Protein AF-A0A176ZB37-F1 (afdb_monomer_lite)

Secondary structure (DSSP, 8-state):
-------SHHHHHHHHHHHHHHTT--HHHHHHHHT--TTHHHHHHSSS--SPPPHHHHHHHHHHTT-----------HHHHHHHGGG-PPP-----------------------------------------------HHHHHHHHHHHHHH---HHHHHHHHHHHHHHHHS--TT---

Structure (mmCIF, N/CA/C/O backbone):
data_AF-A0A176ZB37-F1
#
_entry.id   AF-A0A176ZB37-F1
#
loop_
_atom_site.group_PDB
_atom_site.id
_atom_site.type_symbol
_atom_site.label_atom_id
_atom_site.label_alt_id
_atom_site.label_comp_id
_atom_site.label_asym_id
_atom_site.label_entity_id
_atom_site.label_seq_id
_atom_site.pdbx_PDB_ins_code
_atom_site.Cartn_x
_atom_site.Cartn_y
_atom_site.Cartn_z
_atom_site.occupancy
_atom_site.B_iso_or_equiv
_atom_site.auth_seq_id
_atom_site.auth_comp_id
_atom_site.auth_asym_id
_atom_site.auth_atom_id
_atom_site.pdbx_PDB_model_num
ATOM 1 N N . MET A 1 1 ? -15.238 11.144 0.185 1.00 83.56 1 MET A N 1
ATOM 2 C CA . MET A 1 1 ? -14.107 11.267 -0.757 1.00 83.56 1 MET A CA 1
ATOM 3 C C . MET A 1 1 ? -14.514 11.313 -2.241 1.00 83.56 1 MET A C 1
ATOM 5 O O . MET A 1 1 ? -15.412 10.581 -2.644 1.00 83.56 1 MET A O 1
ATOM 9 N N . LYS A 1 2 ? -13.861 12.160 -3.058 1.00 87.12 2 LYS A N 1
ATOM 10 C CA . LYS A 1 2 ? -14.002 12.221 -4.537 1.00 87.12 2 LYS A CA 1
ATOM 11 C C . LYS A 1 2 ? -12.917 11.362 -5.215 1.00 87.12 2 LYS A C 1
ATOM 13 O O . LYS A 1 2 ? -11.822 11.282 -4.660 1.00 87.12 2 LYS A O 1
ATOM 18 N N . PRO A 1 3 ? -13.158 10.771 -6.402 1.00 88.31 3 PRO A N 1
ATOM 19 C CA . PRO A 1 3 ? -12.123 10.029 -7.122 1.00 88.31 3 PRO A CA 1
ATOM 20 C C . PRO A 1 3 ? -10.966 10.957 -7.528 1.00 88.31 3 PRO A C 1
ATOM 22 O O . PRO A 1 3 ? -11.196 12.067 -8.013 1.00 88.31 3 PRO A O 1
ATOM 25 N N . ARG A 1 4 ? -9.723 10.505 -7.326 1.00 89.31 4 ARG A N 1
ATOM 26 C CA . ARG A 1 4 ? -8.490 11.234 -7.666 1.00 89.31 4 ARG A CA 1
ATOM 27 C C . ARG A 1 4 ? -7.520 10.325 -8.418 1.00 89.31 4 ARG A C 1
ATOM 29 O O . ARG A 1 4 ? -7.488 9.119 -8.188 1.00 89.31 4 ARG A O 1
ATOM 36 N N . ILE A 1 5 ? -6.734 10.918 -9.314 1.00 92.38 5 ILE A N 1
ATOM 37 C CA . ILE A 1 5 ? -5.667 10.225 -10.043 1.00 92.38 5 ILE A CA 1
ATOM 38 C C . ILE A 1 5 ? -4.409 10.280 -9.186 1.00 92.38 5 ILE A C 1
ATOM 40 O O . ILE A 1 5 ? -3.979 11.368 -8.814 1.00 92.38 5 ILE A O 1
ATOM 44 N N . ILE A 1 6 ? -3.834 9.113 -8.909 1.00 92.69 6 ILE A N 1
ATOM 45 C CA . ILE A 1 6 ? -2.652 8.960 -8.065 1.00 92.69 6 ILE A CA 1
ATOM 46 C C . ILE A 1 6 ? -1.479 8.500 -8.932 1.00 92.69 6 ILE A C 1
ATOM 48 O O . ILE A 1 6 ? -1.616 7.551 -9.706 1.00 92.69 6 ILE A O 1
ATOM 52 N N . ARG A 1 7 ? -0.338 9.184 -8.825 1.00 90.56 7 ARG A N 1
ATOM 53 C CA . ARG A 1 7 ? 0.875 8.922 -9.620 1.00 90.56 7 ARG A CA 1
ATOM 54 C C . ARG A 1 7 ? 2.036 8.403 -8.789 1.00 90.56 7 ARG A C 1
ATOM 56 O O . ARG A 1 7 ? 2.919 7.741 -9.327 1.00 90.56 7 ARG A O 1
ATOM 63 N N . SER A 1 8 ? 2.041 8.702 -7.496 1.00 90.69 8 SER A N 1
ATOM 64 C CA . SER A 1 8 ? 3.106 8.313 -6.581 1.00 90.69 8 SER A CA 1
ATOM 65 C C . SER A 1 8 ? 2.569 7.509 -5.403 1.00 90.69 8 SER A C 1
ATOM 67 O O . SER A 1 8 ? 1.386 7.532 -5.070 1.00 90.69 8 SER A O 1
ATOM 69 N N . LYS A 1 9 ? 3.465 6.773 -4.749 1.00 89.50 9 LYS A N 1
ATOM 70 C CA . LYS A 1 9 ? 3.117 6.011 -3.549 1.00 89.50 9 LYS A CA 1
ATOM 71 C C . LYS A 1 9 ? 2.733 6.924 -2.380 1.00 89.50 9 LYS A C 1
ATOM 73 O O . LYS A 1 9 ? 1.852 6.571 -1.603 1.00 89.50 9 LYS A O 1
ATOM 78 N N . ASP A 1 10 ? 3.378 8.076 -2.260 1.00 91.25 10 ASP A N 1
ATOM 79 C CA . ASP A 1 10 ? 3.135 9.005 -1.155 1.00 91.25 10 ASP A CA 1
ATOM 80 C C . ASP A 1 10 ? 1.754 9.657 -1.281 1.00 91.25 10 ASP A C 1
ATOM 82 O O . ASP A 1 10 ? 1.051 9.815 -0.286 1.00 91.25 10 ASP A O 1
ATOM 86 N N . GLU A 1 11 ? 1.298 9.904 -2.513 1.00 93.31 11 GLU A N 1
ATOM 87 C CA . GLU A 1 11 ? -0.087 10.294 -2.793 1.00 93.31 11 GLU A CA 1
ATOM 88 C C . GLU A 1 11 ? -1.099 9.218 -2.365 1.00 93.31 11 GLU A C 1
ATOM 90 O O . GLU A 1 11 ? -2.165 9.566 -1.863 1.00 93.31 11 GLU A O 1
ATOM 95 N N . ILE A 1 12 ? -0.778 7.920 -2.506 1.00 93.44 12 ILE A N 1
ATOM 96 C CA . ILE A 1 12 ? -1.647 6.847 -1.986 1.00 93.44 12 ILE A CA 1
ATOM 97 C C . ILE A 1 12 ? -1.775 6.986 -0.468 1.00 93.44 12 ILE A C 1
ATOM 99 O O . ILE A 1 12 ? -2.885 6.972 0.054 1.00 93.44 12 ILE A O 1
ATOM 103 N N . LEU A 1 13 ? -0.655 7.145 0.241 1.00 94.06 13 LEU A N 1
ATOM 104 C CA . LEU A 1 13 ? -0.662 7.279 1.700 1.00 94.06 13 LEU A CA 1
ATOM 105 C C . LEU A 1 13 ? -1.420 8.531 2.159 1.00 94.06 13 LEU A C 1
ATOM 107 O O . LEU A 1 13 ? -2.190 8.452 3.113 1.00 94.06 13 LEU A O 1
ATOM 111 N N . ALA A 1 14 ? -1.260 9.653 1.455 1.00 93.81 14 ALA A N 1
ATOM 112 C CA . ALA A 1 14 ? -1.993 10.884 1.738 1.00 93.81 14 ALA A CA 1
ATOM 113 C C . ALA A 1 14 ? -3.512 10.695 1.601 1.00 93.81 14 ALA A C 1
ATOM 115 O O . ALA A 1 14 ? -4.265 11.144 2.457 1.00 93.81 14 ALA A O 1
ATOM 116 N N . VAL A 1 15 ? -3.963 9.973 0.570 1.00 95.25 15 VAL A N 1
ATOM 117 C CA . VAL A 1 15 ? -5.384 9.638 0.369 1.00 95.25 15 VAL A CA 1
ATOM 118 C C . VAL A 1 15 ? -5.912 8.744 1.496 1.00 95.25 15 VAL A C 1
ATOM 120 O O . VAL A 1 15 ? -7.024 8.958 1.976 1.00 95.25 15 VAL A O 1
ATOM 123 N N . LEU A 1 16 ? -5.130 7.762 1.955 1.00 95.69 16 LEU A N 1
ATOM 124 C CA . LEU A 1 16 ? -5.529 6.916 3.088 1.00 95.69 16 LEU A CA 1
ATOM 125 C C . LEU A 1 16 ? -5.650 7.729 4.385 1.00 95.69 16 LEU A C 1
ATOM 127 O O . LEU A 1 16 ? -6.608 7.538 5.132 1.00 95.69 16 LEU A O 1
ATOM 131 N N . LEU A 1 17 ? -4.713 8.650 4.631 1.00 95.50 17 LEU A N 1
ATOM 132 C CA . LEU A 1 17 ? -4.739 9.550 5.786 1.00 95.50 17 LEU A CA 1
ATOM 133 C C . LEU A 1 17 ? -5.930 10.506 5.748 1.00 95.50 17 LEU A C 1
ATOM 135 O O . LEU A 1 17 ? -6.679 10.553 6.718 1.00 95.50 17 LEU A O 1
ATOM 139 N N . GLU A 1 18 ? -6.154 11.186 4.621 1.00 95.94 18 GLU A N 1
ATOM 140 C CA . GLU A 1 18 ? -7.316 12.063 4.414 1.00 95.94 18 GLU A CA 1
ATOM 141 C C . GLU A 1 18 ? -8.612 11.286 4.664 1.00 95.94 18 GLU A C 1
ATOM 143 O O . GLU A 1 18 ? -9.500 11.766 5.358 1.00 95.94 18 GLU A O 1
ATOM 148 N N . ARG A 1 19 ? -8.709 10.040 4.180 1.00 96.81 19 ARG A N 1
ATOM 149 C CA . ARG A 1 19 ? -9.891 9.206 4.419 1.00 96.81 19 ARG A CA 1
ATOM 150 C C . ARG A 1 19 ? -10.058 8.806 5.884 1.00 96.81 19 ARG A C 1
ATOM 152 O O . ARG A 1 19 ? -11.181 8.782 6.381 1.00 96.81 19 ARG A O 1
ATOM 159 N N . LYS A 1 20 ? -8.966 8.465 6.565 1.00 96.81 20 LYS A N 1
ATOM 160 C CA . LYS A 1 20 ? -8.967 8.148 7.997 1.00 96.81 20 LYS A CA 1
ATOM 161 C C . LYS A 1 20 ? -9.397 9.364 8.828 1.00 96.81 20 LYS A C 1
ATOM 163 O O . LYS A 1 20 ? -10.164 9.201 9.770 1.00 96.81 20 LYS A O 1
ATOM 168 N N . GLU A 1 21 ? -8.951 10.562 8.458 1.00 96.69 21 GLU A N 1
ATOM 169 C CA . GLU A 1 21 ? -9.370 11.829 9.071 1.00 96.69 21 GLU A CA 1
ATOM 170 C C . GLU A 1 21 ? -10.838 12.163 8.763 1.00 96.69 21 GLU A C 1
ATOM 172 O O . GLU A 1 21 ? -11.570 12.531 9.673 1.00 96.69 21 GLU A O 1
ATOM 177 N N . GLU A 1 22 ? -11.309 11.952 7.526 1.00 97.25 22 GLU A N 1
ATOM 178 C CA . GLU A 1 22 ? -12.730 12.100 7.156 1.00 97.25 22 GLU A CA 1
ATOM 179 C C . GLU A 1 22 ? -13.655 11.205 8.004 1.00 97.25 22 GLU A C 1
ATOM 181 O O . GLU A 1 22 ? -14.809 11.560 8.238 1.00 97.25 22 GLU A O 1
ATOM 186 N N . LEU A 1 23 ? -13.178 10.020 8.397 1.00 97.12 23 LEU A N 1
ATOM 187 C CA . LEU A 1 23 ? -13.927 9.044 9.191 1.00 97.12 23 LEU A CA 1
ATOM 188 C C . LEU A 1 23 ? -13.752 9.219 10.707 1.00 97.12 23 LEU A C 1
ATOM 190 O O . LEU A 1 23 ? -14.451 8.544 11.456 1.00 97.12 23 LEU A O 1
ATOM 194 N N . ASP A 1 24 ? -12.833 10.087 11.138 1.00 97.44 24 ASP A N 1
ATOM 195 C CA . ASP A 1 24 ? -12.476 10.329 12.543 1.00 97.44 24 ASP A CA 1
ATOM 196 C C . ASP A 1 24 ? -12.174 9.045 13.348 1.00 97.44 24 ASP A C 1
ATOM 198 O O . ASP A 1 24 ? -12.593 8.869 14.490 1.00 97.44 24 ASP A O 1
ATOM 202 N N . ILE A 1 25 ? -11.451 8.103 12.732 1.00 97.75 25 ILE A N 1
ATOM 203 C CA . ILE A 1 25 ? -11.064 6.830 13.369 1.00 97.75 25 ILE A CA 1
ATOM 204 C C . ILE A 1 25 ? -9.630 6.880 13.895 1.00 97.75 25 ILE A C 1
ATOM 206 O O . ILE A 1 25 ? -8.751 7.501 13.295 1.00 97.75 25 ILE A O 1
ATOM 210 N N . SER A 1 26 ? -9.339 6.190 14.997 1.00 97.69 26 SER A N 1
ATOM 211 C CA . SER A 1 26 ? -7.960 6.080 15.495 1.00 97.69 26 SER A CA 1
ATOM 212 C C . SER A 1 26 ? -7.131 5.079 14.672 1.00 97.69 26 SER A C 1
ATOM 214 O O . SER A 1 26 ? -7.668 4.246 13.942 1.00 97.69 26 SER A O 1
ATOM 216 N N . PHE A 1 27 ? -5.796 5.132 14.783 1.00 97.44 27 PHE A N 1
ATOM 217 C CA . PHE A 1 27 ? -4.936 4.120 14.148 1.00 97.44 27 PHE A CA 1
ATOM 218 C C . PHE A 1 27 ? -5.128 2.726 14.754 1.00 97.44 27 PHE A C 1
ATOM 220 O O . PHE A 1 27 ? -5.021 1.744 14.031 1.00 97.44 27 PHE A O 1
ATOM 227 N N . GLU A 1 28 ? -5.428 2.646 16.051 1.00 97.81 28 GLU A N 1
ATOM 228 C CA . GLU A 1 28 ? -5.705 1.381 16.740 1.00 97.81 28 GLU A CA 1
ATOM 229 C C . GLU A 1 28 ? -6.992 0.748 16.206 1.00 97.81 28 GLU A C 1
ATOM 231 O O . GLU A 1 28 ? -6.980 -0.403 15.786 1.00 97.81 28 GLU A O 1
ATOM 236 N N . GLN A 1 29 ? -8.067 1.537 16.093 1.00 98.19 29 GLN A N 1
ATOM 237 C CA . GLN A 1 29 ? -9.321 1.078 15.493 1.00 98.19 29 GLN A CA 1
ATOM 238 C C . GLN A 1 29 ? -9.134 0.647 14.039 1.00 98.19 29 GLN A C 1
ATOM 240 O O . GLN A 1 29 ? -9.724 -0.337 13.602 1.00 98.19 29 GLN A O 1
ATOM 245 N N . LEU A 1 30 ? -8.318 1.377 13.277 1.00 98.12 30 LEU A N 1
ATOM 246 C CA . LEU A 1 30 ? -8.017 1.008 11.901 1.00 98.12 30 LEU A CA 1
ATOM 247 C C . LEU A 1 30 ? -7.259 -0.325 11.818 1.00 98.12 30 LEU A C 1
ATOM 249 O O . LEU A 1 30 ? -7.565 -1.133 10.942 1.00 98.12 30 LEU A O 1
ATOM 253 N N . ASP A 1 31 ? -6.301 -0.561 12.719 1.00 97.88 31 ASP A N 1
ATOM 254 C CA . ASP A 1 31 ? -5.569 -1.828 12.796 1.00 97.88 31 ASP A CA 1
ATOM 255 C C . ASP A 1 31 ? -6.514 -2.997 13.126 1.00 97.88 31 ASP A C 1
ATOM 257 O O . ASP A 1 31 ? -6.469 -4.032 12.454 1.00 97.88 31 ASP A O 1
ATOM 261 N N . ASP A 1 32 ? -7.427 -2.794 14.079 1.00 98.25 32 ASP A N 1
ATOM 262 C CA . ASP A 1 32 ? -8.438 -3.783 14.464 1.00 98.25 32 ASP A CA 1
ATOM 263 C C . ASP A 1 32 ? -9.396 -4.104 13.305 1.00 98.25 32 ASP A C 1
ATOM 265 O O . ASP A 1 32 ? -9.638 -5.273 12.998 1.00 98.25 32 ASP A O 1
ATOM 269 N N . LEU A 1 33 ? -9.899 -3.077 12.607 1.00 98.12 33 LEU A N 1
ATOM 270 C CA . LEU A 1 33 ? -10.795 -3.236 11.454 1.00 98.12 33 LEU A CA 1
ATOM 271 C C . LEU A 1 33 ? -10.114 -3.935 10.273 1.00 98.12 33 LEU A C 1
ATOM 273 O O . LEU A 1 33 ? -10.744 -4.725 9.570 1.00 98.12 33 LEU A O 1
ATOM 277 N N . ALA A 1 34 ? -8.833 -3.648 10.041 1.00 97.50 34 ALA A N 1
ATOM 278 C CA . ALA A 1 34 ? -8.052 -4.277 8.982 1.00 97.50 34 ALA A CA 1
ATOM 279 C C . ALA A 1 34 ? -7.554 -5.686 9.358 1.00 97.50 34 ALA A C 1
ATOM 281 O O . ALA A 1 34 ? -7.028 -6.391 8.493 1.00 97.50 34 ALA A O 1
ATOM 282 N N . GLY A 1 35 ? -7.702 -6.110 10.619 1.00 97.62 35 GLY A N 1
ATOM 283 C CA . GLY A 1 35 ? -7.195 -7.393 11.110 1.00 97.62 35 GLY A CA 1
ATOM 284 C C . GLY A 1 35 ? -5.666 -7.483 11.076 1.00 97.62 35 GLY A C 1
ATOM 285 O O . GLY A 1 35 ? -5.108 -8.556 10.833 1.00 97.62 35 GLY A O 1
ATOM 286 N N . ILE A 1 36 ? -4.980 -6.353 11.263 1.00 96.88 36 ILE A N 1
ATOM 287 C CA . ILE A 1 36 ? -3.515 -6.247 11.268 1.00 96.88 36 ILE A CA 1
ATOM 288 C C . ILE A 1 36 ? -2.996 -6.018 12.695 1.00 96.88 36 ILE A C 1
ATOM 290 O O . ILE A 1 36 ? -3.745 -5.591 13.568 1.00 96.88 36 ILE A O 1
ATOM 294 N N . PRO A 1 37 ? -1.711 -6.308 12.976 1.00 96.94 37 PRO A N 1
ATOM 295 C CA . PRO A 1 37 ? -1.158 -6.098 14.310 1.00 96.94 37 PRO A CA 1
ATOM 296 C C . PRO A 1 37 ? -1.259 -4.634 14.759 1.00 96.94 37 PRO A C 1
ATOM 298 O O . PRO A 1 37 ? -0.950 -3.731 13.981 1.00 96.94 37 PRO A O 1
ATOM 301 N N . ALA A 1 38 ? -1.591 -4.410 16.030 1.00 97.50 38 ALA A N 1
ATOM 302 C CA . ALA A 1 38 ? -1.697 -3.072 16.605 1.00 97.50 38 ALA A CA 1
ATOM 303 C C . ALA A 1 38 ? -0.412 -2.237 16.425 1.00 97.50 38 ALA A C 1
ATOM 305 O O . ALA A 1 38 ? 0.720 -2.717 16.585 1.00 97.50 38 ALA A O 1
ATOM 306 N N . GLY A 1 39 ? -0.589 -0.963 16.081 1.00 96.12 39 GLY A N 1
ATOM 307 C CA . GLY A 1 39 ? 0.481 -0.014 15.789 1.00 96.12 39 GLY A CA 1
ATOM 308 C C . GLY A 1 39 ? 1.124 -0.204 14.412 1.00 96.12 39 GLY A C 1
ATOM 309 O O . GLY A 1 39 ? 2.133 0.448 14.116 1.00 96.12 39 GLY A O 1
ATOM 310 N N . TYR A 1 40 ? 0.599 -1.089 13.559 1.00 96.44 40 TYR A N 1
ATOM 311 C CA . TYR A 1 40 ? 1.124 -1.273 12.208 1.00 96.44 40 TYR A CA 1
ATOM 312 C C . TYR A 1 40 ? 0.757 -0.091 11.309 1.00 96.44 40 TYR A C 1
ATOM 314 O O . TYR A 1 40 ? 1.645 0.446 10.643 1.00 96.44 40 TYR A O 1
ATOM 322 N N . SER A 1 41 ? -0.487 0.397 11.363 1.00 96.62 41 SER A N 1
ATOM 323 C CA . SER A 1 41 ? -0.920 1.584 10.612 1.00 96.62 41 SER A CA 1
ATOM 324 C C . SER A 1 41 ? -0.101 2.826 10.960 1.00 96.62 41 SER A C 1
ATOM 326 O O . SER A 1 41 ? 0.299 3.569 10.065 1.00 96.62 41 SER A O 1
ATOM 328 N N . SER A 1 42 ? 0.252 3.009 12.237 1.00 96.00 42 SER A N 1
ATOM 329 C CA . SER A 1 42 ? 1.112 4.117 12.687 1.00 96.00 42 SER A CA 1
ATOM 330 C C . SER A 1 42 ? 2.515 4.068 12.056 1.00 96.00 42 SER A C 1
ATOM 332 O O . SER A 1 42 ? 3.070 5.092 11.666 1.00 96.00 42 SER A O 1
ATOM 334 N N . LYS A 1 43 ? 3.079 2.870 11.840 1.00 95.81 43 LYS A N 1
ATOM 335 C CA . LYS A 1 43 ? 4.385 2.706 11.166 1.00 95.81 43 LYS A CA 1
ATOM 336 C C . LYS A 1 43 ? 4.333 2.998 9.666 1.00 95.81 43 LYS A C 1
ATOM 338 O O . LYS A 1 43 ? 5.377 3.289 9.083 1.00 95.81 43 LYS A O 1
ATOM 343 N N . LEU A 1 44 ? 3.158 2.864 9.051 1.00 95.19 44 LEU A N 1
ATOM 344 C CA . LEU A 1 44 ? 2.951 3.072 7.618 1.00 95.19 44 LEU A CA 1
ATOM 345 C C . LEU A 1 44 ? 2.560 4.508 7.270 1.00 95.19 44 LEU A C 1
ATOM 347 O O . LEU A 1 44 ? 3.000 5.021 6.248 1.00 95.19 44 LEU A O 1
ATOM 351 N N . MET A 1 45 ? 1.708 5.119 8.092 1.00 94.56 45 MET A N 1
ATOM 352 C CA . MET A 1 45 ? 1.057 6.402 7.810 1.00 94.56 45 MET A CA 1
ATOM 353 C C . MET A 1 45 ? 1.373 7.477 8.857 1.00 94.56 45 MET A C 1
ATOM 355 O O . MET A 1 45 ? 0.802 8.561 8.822 1.00 94.56 45 MET A O 1
ATOM 359 N N . GLY A 1 46 ? 2.257 7.194 9.814 1.00 91.94 46 GLY A N 1
ATOM 360 C CA . GLY A 1 46 ? 2.746 8.205 10.746 1.00 91.94 46 GLY A CA 1
ATOM 361 C C . GLY A 1 46 ? 3.536 9.319 10.037 1.00 91.94 46 GLY A C 1
ATOM 362 O O . GLY A 1 46 ? 3.955 9.148 8.892 1.00 91.94 46 GLY A O 1
ATOM 363 N N . PRO A 1 47 ? 3.808 10.444 10.727 1.00 88.56 47 PRO A N 1
ATOM 364 C CA . PRO A 1 47 ? 4.514 11.603 10.156 1.00 88.56 47 PRO A CA 1
ATOM 365 C C . PRO A 1 47 ? 5.909 11.257 9.611 1.00 88.56 47 PRO A C 1
ATOM 367 O O . PRO A 1 47 ? 6.398 11.887 8.676 1.00 88.56 47 PRO A O 1
ATOM 370 N N . HIS A 1 48 ? 6.535 10.224 10.174 1.00 90.25 48 HIS A N 1
ATOM 371 C CA . HIS A 1 48 ? 7.764 9.624 9.672 1.00 90.25 48 HIS A CA 1
ATOM 372 C C . HIS A 1 48 ? 7.517 8.132 9.417 1.00 90.25 48 HIS A C 1
ATOM 374 O O . HIS A 1 48 ? 7.683 7.323 10.336 1.00 90.25 48 HIS A O 1
ATOM 380 N N . PRO A 1 49 ? 7.078 7.747 8.203 1.00 90.62 49 PRO A N 1
ATOM 381 C CA . PRO A 1 49 ? 6.738 6.364 7.908 1.00 90.62 49 PRO A CA 1
ATOM 382 C C . PRO A 1 49 ? 7.998 5.498 7.962 1.00 90.62 49 PRO A C 1
ATOM 384 O O . PRO A 1 49 ? 8.931 5.653 7.176 1.00 90.62 49 PRO A O 1
ATOM 387 N N . ALA A 1 50 ? 8.023 4.562 8.908 1.00 93.50 50 ALA A N 1
ATOM 388 C CA . ALA A 1 50 ? 9.136 3.634 9.085 1.00 93.50 50 ALA A CA 1
ATOM 389 C C . ALA A 1 50 ? 9.081 2.468 8.085 1.00 93.50 50 ALA A C 1
ATOM 391 O O . ALA A 1 50 ? 10.078 1.772 7.881 1.00 93.50 50 ALA A O 1
ATOM 392 N N . LYS A 1 51 ? 7.903 2.201 7.502 1.00 93.31 51 LYS A N 1
ATOM 393 C CA . LYS A 1 51 ? 7.667 1.082 6.585 1.00 93.31 51 LYS A CA 1
ATOM 394 C C . LYS A 1 51 ? 6.764 1.482 5.425 1.00 93.31 51 LYS A C 1
ATOM 396 O O . LYS A 1 51 ? 5.924 2.365 5.534 1.00 93.31 51 LYS A O 1
ATOM 401 N N . ASN A 1 52 ? 6.917 0.751 4.326 1.00 92.44 52 ASN A N 1
ATOM 402 C CA . ASN A 1 52 ? 6.058 0.857 3.155 1.00 92.44 52 ASN A CA 1
ATOM 403 C C . ASN A 1 52 ? 4.941 -0.193 3.220 1.00 92.44 52 ASN A C 1
ATOM 405 O O . ASN A 1 52 ? 5.233 -1.331 3.601 1.00 92.44 52 ASN A O 1
ATOM 409 N N . PRO A 1 53 ? 3.696 0.140 2.827 1.00 93.12 53 PRO A N 1
ATOM 410 C CA . PRO A 1 53 ? 2.631 -0.847 2.764 1.00 93.12 53 PRO A CA 1
ATOM 411 C C . PRO A 1 53 ? 2.983 -1.902 1.712 1.00 93.12 53 PRO A C 1
ATOM 413 O O . PRO A 1 53 ? 3.230 -1.588 0.547 1.00 93.12 53 PRO A O 1
ATOM 416 N N . GLY A 1 54 ? 3.017 -3.163 2.136 1.00 94.06 54 GLY A N 1
ATOM 417 C CA . GLY A 1 54 ? 3.045 -4.299 1.224 1.00 94.06 54 GLY A CA 1
ATOM 418 C C . GLY A 1 54 ? 1.675 -4.522 0.572 1.00 94.06 54 GLY A C 1
ATOM 419 O O . GLY A 1 54 ? 0.680 -3.941 1.015 1.00 94.06 54 GLY A O 1
ATOM 420 N N . PRO A 1 55 ? 1.583 -5.396 -0.443 1.00 93.81 55 PRO A N 1
ATOM 421 C CA . PRO A 1 55 ? 0.336 -5.645 -1.167 1.00 93.81 55 PRO A CA 1
ATOM 422 C C . PRO A 1 55 ? -0.788 -6.158 -0.253 1.00 93.81 55 PRO A C 1
ATOM 424 O O . PRO A 1 55 ? -1.907 -5.660 -0.323 1.00 93.81 55 PRO A O 1
ATOM 427 N N . THR A 1 56 ? -0.483 -7.088 0.659 1.00 95.25 56 THR A N 1
ATOM 428 C CA . THR A 1 56 ? -1.463 -7.646 1.606 1.00 95.25 56 THR A CA 1
ATOM 429 C C . THR A 1 56 ? -1.981 -6.590 2.577 1.00 95.25 56 THR A C 1
ATOM 431 O O . THR A 1 56 ? -3.187 -6.439 2.745 1.00 95.25 56 THR A O 1
ATOM 434 N N . SER A 1 57 ? -1.075 -5.818 3.183 1.00 95.19 57 SER A N 1
ATOM 435 C CA . SER A 1 57 ? -1.454 -4.749 4.109 1.00 95.19 57 SER A CA 1
ATOM 436 C C . SER A 1 57 ? -2.217 -3.629 3.412 1.00 95.19 57 SER A C 1
ATOM 438 O O . SER A 1 57 ? -3.149 -3.084 3.988 1.00 95.19 57 SER A O 1
ATOM 440 N N . LEU A 1 58 ? -1.851 -3.295 2.170 1.00 95.88 58 LEU A N 1
ATOM 441 C CA . LEU A 1 58 ? -2.548 -2.266 1.408 1.00 95.88 58 LEU A CA 1
ATOM 442 C C . LEU A 1 58 ? -3.987 -2.696 1.111 1.00 95.88 58 LEU A C 1
ATOM 444 O O . LEU A 1 58 ? -4.902 -1.907 1.309 1.00 95.88 58 LEU A O 1
ATOM 448 N N . GLY A 1 59 ? -4.193 -3.952 0.700 1.00 96.19 59 GLY A N 1
ATOM 449 C CA . GLY A 1 59 ? -5.532 -4.507 0.498 1.00 96.19 59 GLY A CA 1
ATOM 450 C C . GLY A 1 59 ? -6.384 -4.480 1.770 1.00 96.19 59 GLY A C 1
ATOM 451 O O . GLY A 1 59 ? -7.536 -4.059 1.717 1.00 96.19 59 GLY A O 1
ATOM 452 N N . ALA A 1 60 ? -5.806 -4.858 2.915 1.00 96.94 60 ALA A N 1
ATOM 453 C CA . ALA A 1 60 ? -6.497 -4.830 4.205 1.00 96.94 60 ALA A CA 1
ATOM 454 C C . ALA A 1 60 ? -6.904 -3.405 4.624 1.00 96.94 60 ALA A C 1
ATOM 456 O O . ALA A 1 60 ? -8.056 -3.174 4.985 1.00 96.94 60 ALA A O 1
ATOM 457 N N . LEU A 1 61 ? -5.991 -2.435 4.499 1.00 97.06 61 LEU A N 1
ATOM 458 C CA . LEU A 1 61 ? -6.263 -1.027 4.813 1.00 97.06 61 LEU A CA 1
ATOM 459 C C . LEU A 1 61 ? -7.330 -0.420 3.896 1.00 97.06 61 LEU A C 1
ATOM 461 O O . LEU A 1 61 ? -8.211 0.296 4.365 1.00 97.06 61 LEU A O 1
ATOM 465 N N . LEU A 1 62 ? -7.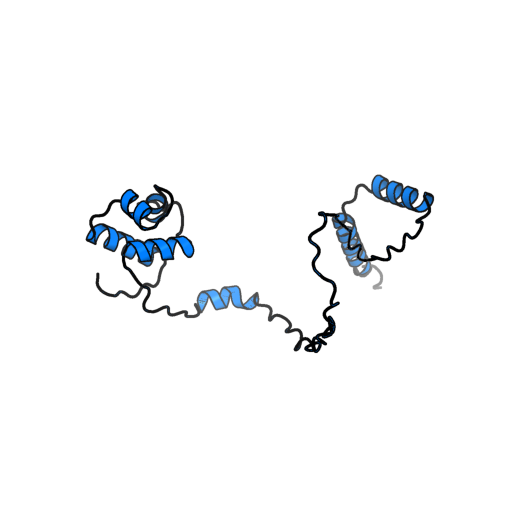275 -0.719 2.594 1.00 96.81 62 LEU A N 1
ATOM 466 C CA . LEU A 1 62 ? -8.295 -0.279 1.641 1.00 96.81 62 LEU A CA 1
ATOM 467 C C . LEU A 1 62 ? -9.671 -0.854 1.997 1.00 96.81 62 LEU A C 1
ATOM 469 O O . LEU A 1 62 ? -10.651 -0.113 2.001 1.00 96.81 62 LEU A O 1
ATOM 473 N N . GLY A 1 63 ? -9.732 -2.137 2.365 1.00 97.06 63 GLY A N 1
ATOM 474 C CA . GLY A 1 63 ? -10.958 -2.778 2.841 1.00 97.06 63 GLY A CA 1
ATOM 475 C C . GLY A 1 63 ? -11.525 -2.107 4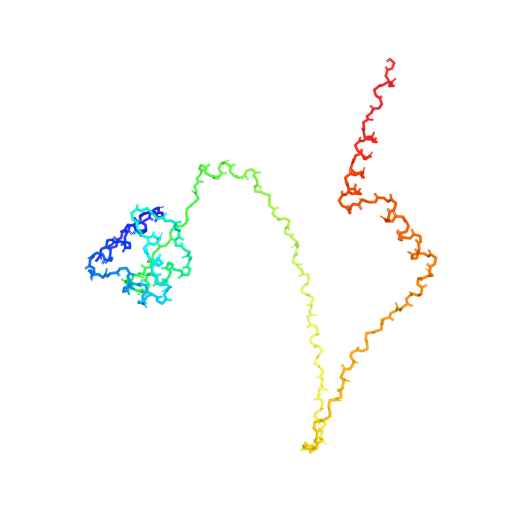.095 1.00 97.06 63 GLY A C 1
ATOM 476 O O . GLY A 1 63 ? -12.703 -1.754 4.113 1.00 97.06 63 GLY A O 1
ATOM 477 N N . ALA A 1 64 ? -10.684 -1.857 5.102 1.00 97.75 64 ALA A N 1
ATOM 478 C CA . ALA A 1 64 ? -11.092 -1.211 6.351 1.00 97.75 64 ALA A CA 1
ATOM 479 C C . ALA A 1 64 ? -11.590 0.234 6.154 1.00 97.75 64 ALA A C 1
ATOM 481 O O . ALA A 1 64 ? -12.525 0.663 6.824 1.00 97.75 64 ALA A O 1
ATOM 482 N N . LEU A 1 65 ? -11.012 0.975 5.202 1.00 97.19 65 LEU A N 1
ATOM 483 C CA . LEU A 1 65 ? -11.420 2.348 4.867 1.00 97.19 65 LEU A CA 1
ATOM 484 C C . LEU A 1 65 ? -12.557 2.424 3.830 1.00 97.19 65 LEU A C 1
ATOM 486 O O . LEU A 1 65 ? -12.946 3.527 3.423 1.00 97.19 65 LEU A O 1
ATOM 490 N N . ALA A 1 66 ? -13.083 1.271 3.399 1.00 96.19 66 ALA A N 1
ATOM 491 C CA . ALA A 1 66 ? -14.072 1.133 2.330 1.00 96.19 66 ALA A CA 1
ATOM 492 C C . ALA A 1 66 ? -13.653 1.837 1.022 1.00 96.19 66 ALA A C 1
ATOM 494 O O . ALA A 1 66 ? -14.459 2.476 0.341 1.00 96.19 66 ALA A O 1
ATOM 495 N N . LEU A 1 67 ? -12.368 1.737 0.679 1.00 95.00 67 LEU A N 1
ATOM 496 C CA . LEU A 1 67 ? -11.785 2.271 -0.546 1.00 95.00 67 LEU A CA 1
ATOM 497 C C . LEU A 1 67 ? -11.520 1.145 -1.551 1.00 95.00 67 LEU A C 1
ATOM 499 O O . LEU A 1 67 ? -11.095 0.049 -1.195 1.00 95.00 67 LEU A O 1
ATOM 503 N N . GLY A 1 68 ? -11.728 1.440 -2.833 1.00 92.00 68 GLY A N 1
ATOM 504 C CA . GLY A 1 68 ? -11.432 0.534 -3.940 1.00 92.00 68 GLY A CA 1
ATOM 505 C C . GLY A 1 68 ? -10.547 1.201 -4.988 1.00 92.00 68 GLY A C 1
ATOM 506 O O . GLY A 1 68 ? -10.697 2.388 -5.280 1.00 92.00 68 GLY A O 1
ATOM 507 N N . ILE A 1 69 ? -9.631 0.434 -5.582 1.00 90.88 69 ILE A N 1
ATOM 508 C CA . ILE A 1 69 ? -8.835 0.896 -6.723 1.00 90.88 69 ILE A CA 1
ATOM 509 C C . ILE A 1 69 ? -9.671 0.708 -7.990 1.00 90.88 69 ILE A C 1
ATOM 511 O O . ILE A 1 69 ? -9.943 -0.420 -8.392 1.00 90.88 69 ILE A O 1
ATOM 515 N N . CYS A 1 70 ? -10.081 1.811 -8.617 1.00 87.12 70 CYS A N 1
ATOM 516 C CA . CYS A 1 70 ? -10.932 1.765 -9.811 1.00 87.12 70 CYS A CA 1
ATOM 517 C C . CYS A 1 70 ? -10.138 1.527 -11.105 1.00 87.12 70 CYS A C 1
ATOM 519 O O . CYS A 1 70 ? -10.604 0.819 -11.992 1.00 87.12 70 CYS A O 1
ATOM 521 N N . GLN A 1 71 ? -8.950 2.124 -11.230 1.00 87.69 71 GLN A N 1
ATOM 522 C CA . GLN A 1 71 ? -8.136 2.054 -12.442 1.00 87.69 71 GLN A CA 1
ATOM 523 C C . GLN A 1 71 ? -6.649 2.057 -12.087 1.00 87.69 71 GLN A C 1
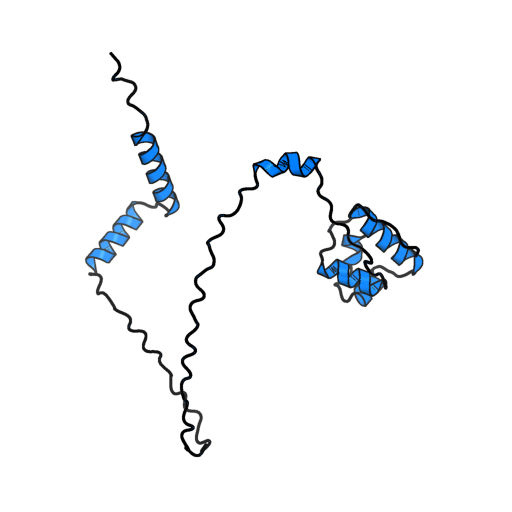ATOM 525 O O . GLN A 1 71 ? -6.205 2.850 -11.260 1.00 87.69 71 GLN A O 1
ATOM 530 N N . ILE A 1 72 ? -5.882 1.189 -12.750 1.00 86.69 72 ILE A N 1
ATOM 531 C CA . ILE A 1 72 ? -4.420 1.156 -12.676 1.00 86.69 72 ILE A CA 1
ATOM 532 C C . ILE A 1 72 ? -3.893 1.297 -14.099 1.00 86.69 72 ILE A C 1
ATOM 534 O O . ILE A 1 72 ? -4.129 0.432 -14.941 1.00 86.69 72 ILE A O 1
ATOM 538 N N . THR A 1 73 ? -3.176 2.387 -14.363 1.00 87.69 73 THR A N 1
ATOM 539 C CA . THR A 1 73 ? -2.514 2.615 -15.649 1.00 87.69 73 THR A CA 1
ATOM 540 C C . THR A 1 73 ? -1.026 2.365 -15.473 1.00 87.69 73 THR A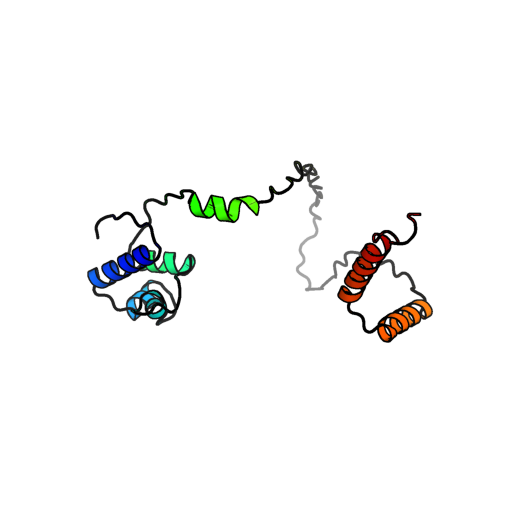 C 1
ATOM 542 O O . THR A 1 73 ? -0.360 3.079 -14.727 1.00 87.69 73 THR A O 1
ATOM 545 N N . ILE A 1 74 ? -0.506 1.350 -16.159 1.00 87.62 74 ILE A N 1
ATOM 546 C CA . ILE A 1 74 ? 0.925 1.042 -16.177 1.00 87.62 74 ILE A CA 1
ATOM 547 C C . ILE A 1 74 ? 1.494 1.625 -17.467 1.00 87.62 74 ILE A C 1
ATOM 549 O O . ILE A 1 74 ? 1.131 1.189 -18.558 1.00 87.62 74 ILE A O 1
ATOM 553 N N . ALA A 1 75 ? 2.364 2.621 -17.332 1.00 91.25 75 ALA A N 1
ATOM 554 C CA . ALA A 1 75 ? 3.078 3.242 -18.440 1.00 91.25 75 ALA A CA 1
ATOM 555 C C . ALA A 1 75 ? 4.584 3.015 -18.280 1.00 91.25 75 ALA A C 1
ATOM 557 O O . ALA A 1 75 ? 5.087 2.906 -17.160 1.00 91.25 75 ALA A O 1
ATOM 558 N N . VAL A 1 76 ? 5.294 2.932 -19.403 1.00 92.44 76 VAL A N 1
ATOM 559 C CA . VAL A 1 76 ? 6.755 2.831 -19.408 1.00 92.44 76 VAL A CA 1
ATOM 560 C C . VAL A 1 76 ? 7.336 4.210 -19.109 1.00 92.44 76 VAL A C 1
ATOM 562 O O . VAL A 1 76 ? 6.953 5.192 -19.742 1.00 92.44 76 VAL A O 1
ATOM 565 N N . ASP A 1 77 ? 8.249 4.281 -18.143 1.00 93.25 77 ASP A N 1
ATOM 566 C CA . ASP A 1 77 ? 9.051 5.478 -17.903 1.00 93.25 77 ASP A CA 1
ATOM 567 C C . ASP A 1 77 ? 10.241 5.480 -18.882 1.00 93.25 77 ASP A C 1
ATOM 569 O O . ASP A 1 77 ? 11.146 4.648 -18.731 1.00 93.25 77 ASP A O 1
ATOM 573 N N . PRO A 1 78 ? 10.268 6.390 -19.877 1.00 94.44 78 PRO A N 1
ATOM 574 C CA . PRO A 1 78 ? 11.302 6.392 -20.909 1.00 94.44 78 PRO A CA 1
ATOM 575 C C . PR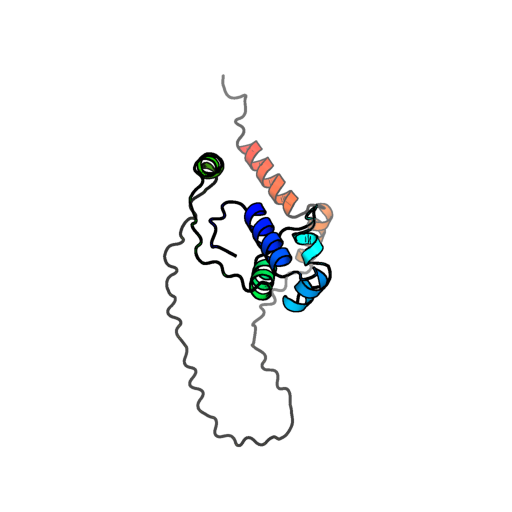O A 1 78 ? 12.699 6.673 -20.339 1.00 94.44 78 PRO A C 1
ATOM 577 O O . PRO A 1 78 ? 13.694 6.198 -20.887 1.00 94.44 78 PRO A O 1
ATOM 580 N N . ALA A 1 79 ? 12.800 7.409 -19.226 1.00 92.94 79 ALA A N 1
ATOM 581 C CA . ALA A 1 79 ? 14.086 7.706 -18.602 1.00 92.94 79 ALA A CA 1
ATOM 582 C C . ALA A 1 79 ? 14.681 6.455 -17.936 1.00 92.94 79 ALA A C 1
ATOM 584 O O . ALA A 1 79 ? 15.870 6.158 -18.092 1.00 92.94 79 ALA A O 1
ATOM 585 N N . GLN A 1 80 ? 13.847 5.687 -17.230 1.00 91.94 80 GLN A N 1
ATOM 586 C CA . GLN A 1 80 ? 14.260 4.422 -16.615 1.00 91.94 80 GLN A CA 1
ATOM 587 C C . GLN A 1 80 ? 14.532 3.340 -17.659 1.00 91.94 80 GLN A C 1
ATOM 589 O O . GLN A 1 80 ? 15.485 2.573 -17.517 1.00 91.94 80 GLN A O 1
ATOM 594 N N . GLU A 1 81 ? 13.740 3.299 -18.730 1.00 95.38 81 GLU A N 1
ATOM 595 C CA . GLU A 1 81 ? 13.966 2.387 -19.849 1.00 95.38 81 GLU A CA 1
ATOM 596 C C . GLU A 1 81 ? 15.322 2.640 -20.515 1.00 95.38 81 GLU A C 1
ATOM 598 O O . GLU A 1 81 ? 16.081 1.694 -20.716 1.00 95.38 81 GLU A O 1
ATOM 603 N N . ALA A 1 82 ? 15.691 3.899 -20.774 1.00 95.06 82 ALA A N 1
ATOM 604 C CA . ALA A 1 82 ? 17.007 4.228 -21.322 1.00 95.06 82 ALA A CA 1
ATOM 605 C C . ALA A 1 82 ? 18.157 3.777 -20.396 1.00 95.06 82 ALA A C 1
ATOM 607 O O . ALA A 1 82 ? 19.186 3.285 -20.862 1.00 95.06 82 ALA A O 1
ATOM 608 N N . SER A 1 83 ? 17.968 3.898 -19.077 1.00 95.25 83 SER A N 1
ATOM 609 C CA . SER A 1 83 ? 18.960 3.504 -18.072 1.00 95.25 83 SER A CA 1
ATOM 610 C C . SER A 1 83 ? 19.126 1.987 -17.964 1.00 95.25 83 SER A C 1
ATOM 612 O O . SER A 1 83 ? 20.245 1.483 -17.921 1.00 95.25 83 SER A O 1
ATOM 614 N N . ILE A 1 84 ? 18.028 1.230 -17.933 1.00 96.19 84 ILE A N 1
ATOM 615 C CA . ILE A 1 84 ? 18.053 -0.206 -17.609 1.00 96.19 84 ILE A CA 1
ATOM 616 C C . ILE A 1 84 ? 17.988 -1.079 -18.867 1.00 96.19 84 ILE A C 1
ATOM 618 O O . ILE A 1 84 ? 18.432 -2.228 -18.834 1.00 96.19 84 ILE A O 1
ATOM 622 N N . GLY A 1 85 ? 17.513 -0.545 -19.991 1.00 93.19 85 GLY A N 1
ATOM 623 C CA . GLY A 1 85 ? 17.213 -1.302 -21.205 1.00 93.19 85 GLY A CA 1
ATOM 624 C C . GLY A 1 85 ? 18.387 -2.126 -21.729 1.00 93.19 85 GLY A C 1
ATOM 625 O O . GLY A 1 85 ? 18.210 -3.279 -22.113 1.00 93.19 85 GLY A O 1
ATOM 626 N N . HIS A 1 86 ? 19.613 -1.603 -21.634 1.00 94.00 86 HIS A N 1
ATOM 627 C CA . HIS A 1 86 ? 20.825 -2.321 -22.049 1.00 94.00 86 HIS A CA 1
ATOM 628 C C . HIS A 1 86 ? 21.111 -3.593 -21.226 1.00 94.00 86 HIS A C 1
ATOM 630 O O . HIS A 1 86 ? 21.833 -4.476 -21.686 1.00 94.00 86 HIS A O 1
ATOM 636 N N . ARG A 1 87 ? 20.562 -3.706 -20.007 1.00 95.31 87 ARG A N 1
ATOM 637 C CA . ARG A 1 87 ? 20.724 -4.874 -19.122 1.00 95.31 87 ARG A CA 1
ATOM 638 C C . ARG A 1 87 ? 19.705 -5.973 -19.402 1.00 95.31 87 ARG A C 1
ATOM 640 O O . ARG A 1 87 ? 19.863 -7.091 -18.908 1.00 95.31 87 ARG A O 1
ATOM 647 N N . TRP A 1 88 ? 18.647 -5.682 -20.156 1.00 95.75 88 TRP A N 1
ATOM 648 C CA . TRP A 1 88 ? 17.614 -6.661 -20.469 1.00 95.75 88 TRP A CA 1
ATOM 649 C C . TRP A 1 88 ? 18.109 -7.651 -21.521 1.00 95.75 88 TRP A C 1
ATOM 651 O O . TRP A 1 88 ? 18.003 -7.440 -22.726 1.00 95.75 88 TRP A O 1
ATOM 661 N N . VAL A 1 89 ? 18.622 -8.790 -21.063 1.00 93.19 89 VAL A N 1
ATOM 662 C CA . VAL A 1 89 ? 18.930 -9.915 -21.947 1.00 93.19 89 VAL A CA 1
ATOM 663 C C . VAL A 1 89 ? 17.645 -10.683 -22.223 1.00 93.19 89 VAL A C 1
ATOM 665 O O . VAL A 1 89 ? 17.035 -11.254 -21.315 1.00 93.19 89 VAL A O 1
ATOM 668 N N . LYS A 1 90 ? 17.236 -10.736 -23.494 1.00 92.25 90 LYS A N 1
ATOM 669 C CA . LYS A 1 90 ? 16.103 -11.563 -23.916 1.00 92.25 90 LYS A CA 1
ATOM 670 C C . LYS A 1 90 ? 16.368 -13.008 -23.502 1.00 92.25 90 LYS A C 1
ATOM 672 O O . LYS A 1 90 ? 17.323 -13.639 -23.957 1.00 92.25 90 LYS A O 1
ATOM 677 N N . ARG A 1 91 ? 15.509 -13.548 -22.637 1.00 90.12 91 ARG A N 1
ATOM 678 C CA . ARG A 1 91 ? 15.594 -14.950 -22.229 1.00 90.12 91 ARG A CA 1
ATOM 679 C C . ARG A 1 91 ? 15.520 -15.823 -23.480 1.00 90.12 91 ARG A C 1
ATOM 681 O O . ARG A 1 91 ? 14.580 -15.684 -24.265 1.00 90.12 91 ARG A O 1
ATOM 688 N N . LYS A 1 92 ? 16.476 -16.745 -23.646 1.00 88.06 92 LYS A N 1
ATOM 689 C CA . LYS A 1 92 ? 16.355 -17.815 -24.643 1.00 88.06 92 LYS A CA 1
ATOM 690 C C . LYS A 1 92 ? 15.067 -18.564 -24.332 1.00 88.06 92 LYS A C 1
ATOM 692 O O . LYS A 1 92 ? 14.965 -19.230 -23.299 1.00 88.06 92 LYS A O 1
ATOM 697 N N . GLN A 1 93 ? 14.064 -18.396 -25.184 1.00 81.19 93 GLN A N 1
ATOM 698 C CA . GLN A 1 93 ? 12.890 -19.242 -25.133 1.00 81.19 93 GLN A CA 1
ATOM 699 C C . GLN A 1 93 ? 13.395 -20.632 -25.496 1.00 81.19 93 GLN A C 1
ATOM 701 O O . GLN A 1 93 ? 13.783 -20.878 -26.636 1.00 81.19 93 GLN A O 1
ATOM 706 N N . PHE A 1 94 ? 13.477 -21.524 -24.508 1.00 75.69 94 PHE A N 1
ATOM 707 C CA . PHE A 1 94 ? 13.485 -22.938 -24.840 1.00 75.69 94 PHE A CA 1
ATOM 708 C C . PHE A 1 94 ? 12.209 -23.147 -25.646 1.00 75.69 94 PHE A C 1
ATOM 710 O O . PHE A 1 94 ? 11.139 -22.734 -25.187 1.00 75.69 94 PHE A O 1
ATOM 717 N N . GLY A 1 95 ? 12.349 -23.675 -26.865 1.00 83.06 95 GLY A N 1
ATOM 718 C CA . GLY A 1 95 ? 11.214 -23.987 -27.727 1.00 83.06 95 GLY A CA 1
ATOM 719 C C . GLY A 1 95 ? 10.156 -24.788 -26.962 1.00 83.06 95 GLY A C 1
ATOM 720 O O . GLY A 1 95 ? 10.441 -25.266 -25.857 1.00 83.06 95 GLY A O 1
ATOM 721 N N . PRO A 1 96 ? 8.935 -24.926 -27.508 1.00 77.69 96 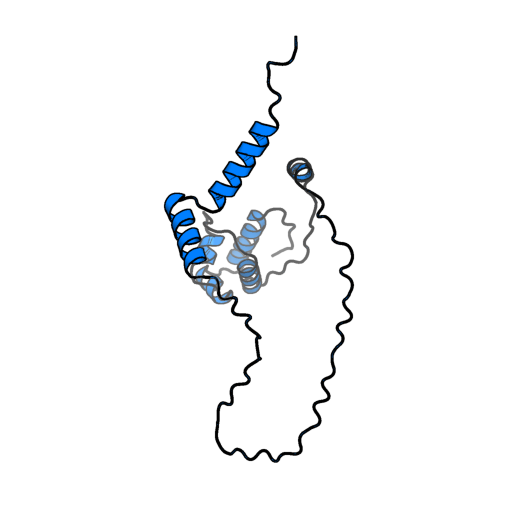PRO A N 1
ATOM 722 C CA . PRO A 1 96 ? 7.871 -25.664 -26.838 1.00 77.69 96 PRO A CA 1
ATOM 723 C C . PRO A 1 96 ? 8.454 -26.977 -26.324 1.00 77.69 96 PRO A C 1
ATOM 725 O O . PRO A 1 96 ? 8.945 -27.782 -27.117 1.00 77.69 96 PRO A O 1
ATOM 728 N N . ARG A 1 97 ? 8.492 -27.156 -24.991 1.00 71.50 97 ARG A N 1
ATOM 729 C CA . ARG A 1 97 ? 8.865 -28.457 -24.433 1.00 71.50 97 ARG A CA 1
ATOM 730 C C . ARG A 1 97 ? 7.942 -29.437 -25.145 1.00 71.50 97 ARG A C 1
ATOM 732 O O . ARG A 1 97 ? 6.736 -29.150 -25.153 1.00 71.50 97 ARG A O 1
ATOM 739 N N . PRO A 1 98 ? 8.459 -30.500 -25.792 1.00 70.31 98 PRO A N 1
ATOM 740 C CA . PRO A 1 98 ? 7.575 -31.500 -26.353 1.00 70.31 98 PRO A CA 1
ATOM 741 C C . PRO A 1 98 ? 6.608 -31.833 -25.229 1.00 70.31 98 PRO A C 1
ATOM 743 O O . PRO A 1 98 ? 7.039 -32.093 -24.101 1.00 70.31 98 PRO A O 1
ATOM 746 N N . ARG A 1 99 ? 5.305 -31.665 -25.483 1.00 67.94 99 ARG A N 1
ATOM 747 C CA . ARG A 1 99 ? 4.310 -32.206 -24.573 1.00 67.94 99 ARG A CA 1
ATOM 748 C C . ARG A 1 99 ? 4.609 -33.688 -24.623 1.00 67.94 99 ARG A C 1
ATOM 750 O O . ARG A 1 99 ? 4.203 -34.342 -25.577 1.00 67.94 99 ARG A O 1
ATOM 757 N N . THR A 1 100 ? 5.398 -34.191 -23.676 1.00 66.44 100 THR A N 1
ATOM 758 C CA . THR A 1 100 ? 5.410 -35.609 -23.385 1.00 66.44 100 THR A CA 1
ATOM 759 C C . THR A 1 100 ? 3.943 -35.875 -23.156 1.00 66.44 100 THR A C 1
ATOM 761 O O . THR A 1 100 ? 3.368 -35.338 -22.205 1.00 66.44 100 THR A O 1
ATOM 764 N N . THR A 1 101 ? 3.295 -36.527 -24.119 1.00 65.00 101 THR A N 1
ATOM 765 C CA . THR A 1 101 ? 1.970 -37.083 -23.932 1.00 65.00 101 THR A CA 1
ATOM 766 C C . THR A 1 101 ? 2.121 -37.839 -22.636 1.00 65.00 101 THR A C 1
ATOM 768 O O . THR A 1 101 ? 2.877 -38.808 -22.578 1.00 65.00 101 THR A O 1
ATOM 771 N N . MET A 1 102 ? 1.550 -37.302 -21.555 1.00 58.19 102 MET A N 1
ATOM 772 C CA . MET A 1 102 ? 1.461 -38.051 -20.325 1.00 58.19 102 MET A CA 1
ATOM 773 C C . MET A 1 102 ? 0.630 -39.248 -20.737 1.00 58.19 102 MET A C 1
ATOM 775 O O . MET A 1 102 ? -0.580 -39.138 -20.917 1.00 58.19 102 MET A O 1
ATOM 779 N N . GLN A 1 103 ? 1.303 -40.358 -21.031 1.00 59.50 103 GLN A N 1
ATOM 780 C CA . GLN A 1 103 ? 0.663 -41.646 -21.075 1.00 59.50 103 GLN A CA 1
ATOM 781 C C . GLN A 1 103 ? 0.196 -41.835 -19.643 1.00 59.50 103 GLN A C 1
ATOM 783 O O . GLN A 1 103 ? 0.953 -42.243 -18.765 1.00 59.50 103 GLN A O 1
ATOM 788 N N . CYS A 1 104 ? -1.037 -41.406 -19.384 1.00 54.12 104 CYS A N 1
ATOM 789 C CA . CYS A 1 104 ? -1.783 -41.841 -18.232 1.00 54.12 104 CYS A CA 1
ATOM 790 C C . CYS A 1 104 ? -1.846 -43.355 -18.387 1.00 54.12 104 CYS A C 1
ATOM 792 O O . CYS A 1 104 ? -2.639 -43.873 -19.172 1.00 54.12 104 CYS A O 1
ATOM 794 N N . VAL A 1 105 ? -0.951 -44.065 -17.704 1.00 61.16 105 VAL A N 1
ATOM 795 C CA . VAL A 1 105 ? -1.133 -45.490 -17.486 1.00 61.16 105 VAL A CA 1
ATOM 796 C C . VAL A 1 105 ? -2.362 -45.562 -16.600 1.00 61.16 105 VAL A C 1
ATOM 798 O O . VAL A 1 105 ? -2.298 -45.317 -15.396 1.00 61.16 105 VAL A O 1
ATOM 801 N N . VAL A 1 106 ? -3.514 -45.796 -17.225 1.00 60.34 106 VAL A N 1
ATOM 802 C CA . VAL A 1 106 ? -4.705 -46.229 -16.514 1.00 60.34 106 VAL A CA 1
ATOM 803 C C . VAL A 1 106 ? -4.335 -47.597 -15.967 1.00 60.34 106 VAL A C 1
ATOM 805 O O . VAL A 1 106 ? -4.433 -48.607 -16.658 1.00 60.34 106 VAL A O 1
ATOM 808 N N . VAL A 1 107 ? -3.819 -47.617 -14.739 1.00 68.69 107 VAL A N 1
ATOM 809 C CA . VAL A 1 107 ? -3.749 -48.848 -13.968 1.00 68.69 107 VAL A CA 1
ATOM 810 C C . VAL A 1 107 ? -5.202 -49.238 -13.766 1.00 68.69 107 VAL A C 1
ATOM 812 O O . VAL A 1 107 ? -5.928 -48.592 -13.011 1.00 68.69 107 VAL A O 1
ATOM 815 N N . GLN A 1 108 ? -5.647 -50.242 -14.516 1.00 61.97 108 GLN A N 1
ATOM 816 C CA . GLN A 1 108 ? -6.906 -50.911 -14.254 1.00 61.97 108 GLN A CA 1
ATOM 817 C C . GLN A 1 108 ? -6.756 -51.582 -12.889 1.00 61.97 108 GLN A C 1
ATOM 819 O O . GLN A 1 108 ? -6.292 -52.712 -12.774 1.00 61.97 108 GLN A O 1
ATOM 824 N N . ASN A 1 109 ? -7.077 -50.843 -11.828 1.00 61.69 109 ASN A N 1
ATOM 825 C CA . ASN A 1 109 ? -7.342 -51.443 -10.536 1.00 61.69 109 ASN A CA 1
ATOM 826 C C . ASN A 1 109 ? -8.668 -52.177 -10.691 1.00 61.69 109 ASN A C 1
ATOM 828 O O . ASN A 1 109 ? -9.732 -51.598 -10.473 1.00 61.69 109 ASN A O 1
ATOM 832 N N . GLU A 1 110 ? -8.603 -53.440 -11.107 1.00 61.50 110 GLU A N 1
ATOM 833 C CA . GLU A 1 110 ? -9.727 -54.332 -10.882 1.00 61.50 110 GLU A CA 1
ATOM 834 C C . GLU A 1 110 ? -10.024 -54.315 -9.378 1.00 61.50 110 GLU A C 1
ATOM 836 O O . GLU A 1 110 ? -9.102 -54.486 -8.564 1.00 61.50 110 GLU A O 1
ATOM 841 N N . PRO A 1 111 ? -11.277 -54.051 -8.975 1.00 52.28 111 PRO A N 1
ATOM 842 C CA . PRO A 1 111 ? -11.645 -54.125 -7.580 1.00 52.28 111 PRO A CA 1
ATOM 843 C C . PRO A 1 111 ? -11.458 -55.580 -7.165 1.00 52.28 111 PRO A C 1
ATOM 845 O O . PRO A 1 111 ? -12.259 -56.444 -7.517 1.00 52.28 111 PRO A O 1
ATOM 848 N N . ARG A 1 112 ? -10.385 -55.871 -6.419 1.00 52.28 112 ARG A N 1
ATOM 849 C CA . ARG A 1 112 ? -10.309 -57.117 -5.661 1.00 52.28 112 ARG A CA 1
ATOM 850 C C . ARG A 1 112 ? -11.558 -57.137 -4.793 1.00 52.28 112 ARG A C 1
ATOM 852 O O . ARG A 1 112 ? -11.657 -56.357 -3.848 1.00 52.28 112 ARG A O 1
ATOM 859 N N . GLN A 1 113 ? -12.508 -57.996 -5.151 1.00 52.31 113 GLN A N 1
ATOM 860 C CA . GLN A 1 113 ? -13.642 -58.380 -4.323 1.00 52.31 113 GLN A CA 1
ATOM 861 C C . GLN A 1 113 ? -13.088 -59.136 -3.109 1.00 52.31 113 GLN A C 1
ATOM 863 O O . GLN A 1 113 ? -13.143 -60.355 -3.021 1.00 52.31 113 GLN A O 1
ATOM 868 N N . GLY A 1 114 ? -12.431 -58.406 -2.218 1.00 55.12 114 GLY A N 1
ATOM 869 C CA . GLY A 1 114 ? -12.072 -58.853 -0.890 1.00 55.12 114 GLY A CA 1
ATOM 870 C C . GLY A 1 114 ? -12.916 -58.038 0.065 1.00 55.12 114 GLY A C 1
ATOM 871 O O . GLY A 1 114 ? -12.775 -56.816 0.104 1.00 55.12 114 GLY A O 1
ATOM 872 N N . GLU A 1 115 ? -13.811 -58.709 0.789 1.00 49.00 115 GLU A N 1
ATOM 873 C CA . GLU A 1 115 ? -14.451 -58.171 1.984 1.00 49.00 115 GLU A CA 1
ATOM 874 C C . GLU A 1 115 ? -13.436 -57.351 2.785 1.00 49.00 115 GLU A C 1
ATOM 876 O O . GLU A 1 115 ? -12.388 -57.856 3.194 1.00 49.00 115 GLU A O 1
ATOM 881 N N . LEU A 1 116 ? -13.763 -56.083 3.025 1.00 46.19 116 LEU A N 1
ATOM 882 C CA . LEU A 1 116 ? -13.124 -55.289 4.063 1.00 46.19 116 LEU A CA 1
ATOM 883 C C . LEU A 1 116 ? -13.513 -55.894 5.416 1.00 46.19 116 LEU A C 1
ATOM 885 O O . LEU A 1 116 ? -14.413 -55.411 6.098 1.00 46.19 116 LEU A O 1
ATOM 889 N N . ARG A 1 117 ? -12.823 -56.966 5.811 1.00 43.03 117 ARG A N 1
ATOM 890 C CA . ARG A 1 117 ? -12.660 -57.281 7.226 1.00 43.03 117 ARG A CA 1
ATOM 891 C C . ARG A 1 117 ? -11.697 -56.255 7.799 1.00 43.03 117 ARG A C 1
ATOM 893 O O . ARG A 1 117 ? -10.522 -56.215 7.443 1.00 43.03 117 ARG A O 1
ATOM 900 N N . PHE A 1 118 ? -12.231 -55.402 8.663 1.00 41.91 118 PHE A N 1
ATOM 901 C CA . PHE A 1 118 ? -11.481 -54.476 9.506 1.00 41.91 118 PHE A CA 1
ATOM 902 C C . PHE A 1 118 ? -10.794 -55.254 10.643 1.00 41.91 118 PHE A C 1
ATOM 904 O O . PHE A 1 118 ? -11.030 -55.006 11.820 1.00 41.91 118 PHE A O 1
ATOM 911 N N . ASP A 1 119 ? -9.947 -56.218 10.293 1.00 47.50 119 ASP A N 1
ATOM 912 C CA . ASP A 1 119 ? -9.103 -56.907 11.261 1.00 47.50 119 ASP A CA 1
ATOM 913 C C . ASP A 1 119 ? -7.735 -56.237 11.262 1.00 47.50 119 ASP A C 1
ATOM 915 O O . ASP A 1 119 ? -6.898 -56.505 10.407 1.00 47.50 119 ASP A O 1
ATOM 919 N N . GLY A 1 120 ? -7.531 -55.361 12.244 1.00 45.12 120 GLY A N 1
ATOM 920 C CA . GLY A 1 120 ? -6.206 -55.003 12.736 1.00 45.12 120 GLY A CA 1
ATOM 921 C C . GLY A 1 120 ? -5.343 -54.165 11.792 1.00 45.12 120 GLY A C 1
ATOM 922 O O . GLY A 1 120 ? -4.887 -54.595 10.738 1.00 45.12 120 GLY A O 1
ATOM 923 N N . CYS A 1 121 ? -5.015 -52.966 12.262 1.00 44.53 121 CYS A N 1
ATOM 924 C CA . CYS A 1 121 ? -3.906 -52.166 11.769 1.00 44.53 121 CYS A CA 1
ATOM 925 C C . CYS A 1 121 ? -2.613 -53.009 11.798 1.00 44.53 121 CYS A C 1
ATOM 927 O O . CYS A 1 121 ? -1.992 -53.167 12.847 1.00 44.53 121 CYS A O 1
ATOM 929 N N . GLN A 1 122 ? -2.228 -53.591 10.663 1.00 50.72 122 GLN A N 1
ATOM 930 C CA . GLN A 1 122 ? -0.852 -53.999 10.416 1.00 50.72 122 GLN A CA 1
ATOM 931 C C . GLN A 1 122 ? -0.311 -53.134 9.288 1.00 50.72 122 GLN A C 1
ATOM 933 O O . GLN A 1 122 ? -0.670 -53.304 8.120 1.00 50.72 122 GLN A O 1
ATOM 938 N N . GLU A 1 123 ? 0.547 -52.193 9.678 1.00 51.06 123 GLU A N 1
ATOM 939 C CA . GLU A 1 123 ? 1.537 -51.559 8.817 1.00 51.06 123 GLU A CA 1
ATOM 940 C C . GLU A 1 123 ? 2.224 -52.647 7.989 1.00 51.06 123 GLU A C 1
ATOM 942 O O . GLU A 1 123 ? 3.030 -53.428 8.489 1.00 51.06 123 GLU A O 1
ATOM 947 N N . LYS A 1 124 ? 1.863 -52.745 6.711 1.00 46.53 124 LYS A N 1
ATOM 948 C CA . LYS A 1 124 ? 2.675 -53.455 5.731 1.00 46.53 124 LYS A CA 1
ATOM 949 C C . LYS A 1 124 ? 3.263 -52.421 4.802 1.00 46.53 124 LYS A C 1
ATOM 951 O O . LYS A 1 124 ? 2.593 -51.890 3.915 1.00 46.53 124 LYS A O 1
ATOM 956 N N . ASP A 1 125 ? 4.527 -52.153 5.082 1.00 45.34 125 ASP A N 1
ATOM 957 C CA . ASP A 1 125 ? 5.470 -51.401 4.284 1.00 45.34 125 ASP A CA 1
ATOM 958 C C . ASP A 1 125 ? 5.285 -51.689 2.791 1.00 45.34 125 ASP A C 1
ATOM 960 O O . ASP A 1 125 ? 5.615 -52.761 2.281 1.00 45.34 125 ASP A O 1
ATOM 964 N N . ARG A 1 126 ? 4.772 -50.700 2.054 1.00 50.47 126 ARG A N 1
ATOM 965 C CA . ARG A 1 126 ? 4.974 -50.637 0.605 1.00 50.47 126 ARG A CA 1
ATOM 966 C C . ARG A 1 126 ? 6.402 -50.157 0.372 1.00 50.47 126 ARG A C 1
ATOM 968 O O . ARG A 1 126 ? 6.637 -48.970 0.158 1.00 50.47 126 ARG A O 1
ATOM 975 N N . THR A 1 127 ? 7.362 -51.071 0.424 1.00 45.56 127 THR A N 1
ATOM 976 C CA . THR A 1 127 ? 8.719 -50.800 -0.044 1.00 45.56 127 THR A CA 1
ATOM 977 C C . THR A 1 127 ? 8.696 -50.692 -1.569 1.00 45.56 127 THR A C 1
ATOM 979 O O . THR A 1 127 ? 8.619 -51.676 -2.298 1.00 45.56 127 THR A O 1
ATOM 982 N N . MET A 1 128 ? 8.739 -49.457 -2.071 1.00 42.81 128 MET A N 1
ATOM 983 C CA . MET A 1 128 ? 9.208 -49.185 -3.428 1.00 42.81 128 MET A CA 1
ATOM 984 C C . MET A 1 128 ? 10.634 -49.736 -3.514 1.00 42.81 128 MET A C 1
ATOM 986 O O . MET A 1 128 ? 11.535 -49.214 -2.853 1.00 42.81 128 MET A O 1
ATOM 990 N N . SER A 1 129 ? 10.835 -50.816 -4.270 1.00 42.88 129 SER A N 1
ATOM 991 C CA . SER A 1 129 ? 12.156 -51.385 -4.532 1.00 42.88 129 SER A CA 1
ATOM 992 C C . SER A 1 129 ? 12.976 -50.374 -5.328 1.00 42.88 129 SER A C 1
ATOM 994 O O . SER A 1 129 ? 12.966 -50.343 -6.556 1.00 42.88 129 SER A O 1
ATOM 996 N N . THR A 1 130 ? 13.663 -49.498 -4.604 1.00 43.12 130 THR A N 1
ATOM 997 C CA . THR A 1 130 ? 14.733 -48.686 -5.158 1.00 43.12 130 THR A CA 1
ATOM 998 C C . THR A 1 130 ? 15.917 -49.631 -5.273 1.00 43.12 130 THR A C 1
ATOM 1000 O O . THR A 1 130 ? 16.544 -49.954 -4.262 1.00 43.12 130 THR A O 1
ATOM 1003 N N . GLU A 1 131 ? 16.190 -50.143 -6.473 1.00 39.78 131 GLU A N 1
ATOM 1004 C CA . GLU A 1 131 ? 17.424 -50.882 -6.732 1.00 39.78 131 GLU A CA 1
ATOM 1005 C C . GLU A 1 131 ? 18.601 -49.922 -6.537 1.00 39.78 131 GLU A C 1
ATOM 1007 O O . GLU A 1 131 ? 19.002 -49.159 -7.414 1.00 39.78 131 GLU A O 1
ATOM 1012 N N . THR A 1 132 ? 19.117 -49.902 -5.315 1.00 41.09 132 THR A N 1
ATOM 1013 C CA . THR A 1 132 ? 20.328 -49.179 -4.963 1.00 41.09 132 THR A CA 1
ATOM 1014 C C . THR A 1 132 ? 21.503 -50.050 -5.371 1.00 41.09 132 THR A C 1
ATOM 1016 O O . THR A 1 132 ? 21.851 -51.025 -4.711 1.00 41.09 132 THR A O 1
ATOM 1019 N N . PHE A 1 133 ? 22.124 -49.704 -6.496 1.00 38.03 133 PHE A N 1
ATOM 1020 C CA . PHE A 1 133 ? 23.382 -50.310 -6.907 1.00 38.03 133 PHE A CA 1
ATOM 1021 C C . PHE A 1 133 ? 24.482 -49.833 -5.950 1.00 38.03 133 PHE A C 1
ATOM 1023 O O . PHE A 1 133 ? 25.077 -48.768 -6.121 1.00 38.03 133 PHE A O 1
ATOM 1030 N N . THR A 1 134 ? 24.745 -50.597 -4.889 1.00 39.53 134 THR A N 1
ATOM 1031 C CA . THR A 1 134 ? 25.891 -50.345 -4.016 1.00 39.53 134 THR A CA 1
ATOM 1032 C C . THR A 1 134 ? 27.154 -50.757 -4.756 1.00 39.53 134 THR A C 1
ATOM 1034 O O . THR A 1 134 ? 27.625 -51.888 -4.631 1.00 39.53 134 THR A O 1
ATOM 1037 N N . MET A 1 135 ? 27.726 -49.846 -5.543 1.00 42.28 135 MET A N 1
ATOM 1038 C CA . MET A 1 135 ? 29.101 -50.021 -5.991 1.00 42.28 135 MET A CA 1
ATOM 1039 C C . MET A 1 135 ? 29.985 -50.052 -4.740 1.00 42.28 135 MET A C 1
ATOM 1041 O O . MET A 1 135 ? 30.044 -49.079 -3.979 1.00 42.28 135 MET A O 1
ATOM 1045 N N . ARG A 1 136 ? 30.651 -51.186 -4.489 1.00 43.91 136 ARG A N 1
ATOM 1046 C CA . ARG A 1 136 ? 31.723 -51.270 -3.494 1.00 43.91 136 ARG A CA 1
ATOM 1047 C C . ARG A 1 136 ? 32.865 -50.392 -3.986 1.00 43.91 136 ARG A C 1
ATOM 1049 O O . ARG A 1 136 ? 33.748 -50.837 -4.703 1.00 43.91 136 ARG A O 1
ATOM 1056 N N . VAL A 1 137 ? 32.825 -49.123 -3.606 1.00 56.50 137 VAL A N 1
ATOM 1057 C CA . VAL A 1 137 ? 33.992 -48.257 -3.701 1.00 56.50 137 VAL A CA 1
ATOM 1058 C C . VAL A 1 137 ? 35.001 -48.813 -2.707 1.00 56.50 137 VAL A C 1
ATOM 1060 O O . VAL A 1 137 ? 34.754 -48.771 -1.495 1.00 56.50 137 VAL A O 1
ATOM 1063 N N . GLU A 1 138 ? 36.087 -49.382 -3.228 1.00 67.56 138 GLU A N 1
ATOM 1064 C CA . GLU A 1 138 ? 37.178 -49.938 -2.435 1.00 67.56 138 GLU A CA 1
ATOM 1065 C C . GLU A 1 138 ? 37.597 -48.942 -1.351 1.00 67.56 138 GLU A C 1
ATOM 1067 O O . GLU A 1 138 ? 37.667 -47.725 -1.565 1.00 67.56 138 GLU A O 1
ATOM 1072 N N . SER A 1 139 ? 37.844 -49.449 -0.143 1.00 72.50 139 SER A N 1
ATOM 1073 C CA . SER A 1 139 ? 38.194 -48.625 1.019 1.00 72.50 139 SER A CA 1
ATOM 1074 C C . SER A 1 139 ? 39.424 -47.750 0.773 1.00 72.50 139 SER A C 1
ATOM 1076 O O . SER A 1 139 ? 39.548 -46.685 1.380 1.00 72.50 139 SER A O 1
ATOM 1078 N N . GLU A 1 140 ? 40.299 -48.169 -0.140 1.00 68.81 140 GLU A N 1
ATOM 1079 C CA . GLU A 1 140 ? 41.473 -47.417 -0.576 1.00 68.81 140 GLU A CA 1
ATOM 1080 C C . GLU A 1 140 ? 41.094 -46.144 -1.336 1.00 68.81 140 GLU A C 1
ATOM 1082 O O . GLU A 1 140 ? 41.607 -45.070 -1.028 1.00 68.81 140 GLU A O 1
ATOM 1087 N N . PHE A 1 141 ? 40.099 -46.204 -2.223 1.00 68.38 141 PHE A N 1
ATOM 1088 C CA . PHE A 1 141 ? 39.638 -45.035 -2.972 1.00 68.38 141 PHE A CA 1
ATOM 1089 C C . PHE A 1 141 ? 39.016 -43.971 -2.055 1.00 68.38 141 PHE A C 1
ATOM 1091 O O . PHE A 1 141 ? 39.280 -42.776 -2.199 1.00 68.38 141 PHE A O 1
ATOM 1098 N N . LYS A 1 142 ? 38.256 -44.394 -1.034 1.00 72.56 142 LYS A N 1
ATOM 1099 C CA . LYS A 1 142 ? 37.714 -43.473 -0.017 1.00 72.56 142 LYS A CA 1
ATOM 1100 C C . LYS A 1 142 ? 38.812 -42.837 0.841 1.00 72.56 142 LYS A C 1
ATOM 1102 O O . LYS A 1 142 ? 38.678 -41.672 1.219 1.00 72.56 142 LYS A O 1
ATOM 1107 N N . ARG A 1 143 ? 39.884 -43.578 1.159 1.00 73.12 143 ARG A N 1
ATOM 1108 C CA . ARG A 1 143 ? 41.054 -43.044 1.879 1.00 73.12 143 ARG A CA 1
ATOM 1109 C C . ARG A 1 143 ? 41.810 -42.031 1.022 1.00 73.12 143 ARG A C 1
ATOM 1111 O O . ARG A 1 143 ? 42.105 -40.952 1.527 1.00 73.12 143 ARG A O 1
ATOM 1118 N N . ASN A 1 144 ? 42.010 -42.319 -0.262 1.00 74.31 144 ASN A N 1
ATOM 1119 C CA . ASN A 1 144 ? 42.687 -41.419 -1.196 1.00 74.31 144 ASN A CA 1
ATOM 1120 C C . ASN A 1 144 ? 41.900 -40.117 -1.410 1.00 74.31 144 ASN A C 1
ATOM 1122 O O . ASN A 1 144 ? 42.483 -39.038 -1.344 1.00 74.31 144 ASN A O 1
ATOM 1126 N N . LEU A 1 145 ? 40.570 -40.188 -1.553 1.00 70.81 145 LEU A N 1
ATOM 1127 C CA . LEU A 1 145 ? 39.714 -38.997 -1.649 1.00 70.81 145 LEU A CA 1
ATOM 1128 C C . LEU A 1 145 ? 39.728 -38.153 -0.372 1.00 70.81 145 LEU A C 1
ATOM 1130 O O . LEU A 1 145 ? 39.806 -36.929 -0.450 1.00 70.81 145 LEU A O 1
ATOM 1134 N N . LYS A 1 146 ? 39.680 -38.785 0.809 1.00 72.81 146 LYS A N 1
ATOM 1135 C CA . LYS A 1 146 ? 39.785 -38.055 2.080 1.00 72.81 146 LYS A CA 1
ATOM 1136 C C . LYS A 1 146 ? 41.155 -37.408 2.249 1.00 72.81 146 LYS A C 1
ATOM 1138 O O . LYS A 1 146 ? 41.209 -36.257 2.661 1.00 72.81 146 LYS A O 1
ATOM 1143 N N . GLN A 1 147 ? 42.239 -38.106 1.908 1.00 78.06 147 GLN A N 1
ATOM 1144 C CA . GLN A 1 147 ? 43.590 -37.548 1.979 1.00 78.06 147 GLN A CA 1
ATOM 1145 C C . GLN A 1 147 ? 43.773 -36.389 0.995 1.00 78.06 147 GLN A C 1
ATOM 1147 O O . GLN A 1 147 ? 44.315 -35.365 1.392 1.00 78.06 147 GLN A O 1
ATOM 1152 N N . ALA A 1 148 ? 43.263 -36.496 -0.236 1.00 70.38 148 ALA A N 1
ATOM 1153 C CA . ALA A 1 148 ? 43.286 -35.403 -1.209 1.00 70.38 148 ALA A CA 1
ATOM 1154 C C . ALA A 1 148 ? 42.483 -34.184 -0.717 1.00 70.38 148 ALA A C 1
ATOM 1156 O O . ALA A 1 148 ? 43.007 -33.075 -0.666 1.00 70.38 148 ALA A O 1
ATOM 1157 N N . ALA A 1 149 ? 41.251 -34.395 -0.239 1.00 63.06 149 ALA A N 1
ATOM 1158 C CA . ALA A 1 149 ? 40.403 -33.323 0.285 1.00 63.06 149 ALA A CA 1
ATOM 1159 C C . ALA A 1 149 ? 40.992 -32.641 1.537 1.00 63.06 149 ALA A C 1
ATOM 1161 O O . ALA A 1 149 ? 40.869 -31.430 1.714 1.00 63.06 149 ALA A O 1
ATOM 1162 N N . GLN A 1 150 ? 41.646 -33.412 2.410 1.00 68.25 150 GLN A N 1
ATOM 1163 C CA . GLN A 1 150 ? 42.229 -32.913 3.656 1.00 68.25 150 GLN A CA 1
ATOM 1164 C C . GLN A 1 150 ? 43.566 -32.194 3.431 1.00 68.25 150 GLN A C 1
ATOM 1166 O O . GLN A 1 150 ? 43.880 -31.254 4.162 1.00 68.25 150 GLN A O 1
ATOM 1171 N N . LYS A 1 151 ? 44.328 -32.607 2.411 1.00 69.00 151 LYS A N 1
ATOM 1172 C CA . LYS A 1 151 ? 45.595 -31.981 2.017 1.00 69.00 151 LYS A CA 1
ATOM 1173 C C . LYS A 1 151 ? 45.374 -30.647 1.307 1.00 69.00 151 LYS A C 1
ATOM 1175 O O . LYS A 1 151 ? 46.173 -29.738 1.500 1.00 69.00 151 LYS A O 1
ATOM 1180 N N . ASP A 1 152 ? 44.267 -30.508 0.576 1.00 64.38 152 ASP A N 1
ATOM 1181 C CA . ASP A 1 152 ? 44.028 -29.301 -0.211 1.00 64.38 152 ASP A CA 1
ATOM 1182 C C . ASP A 1 152 ? 43.304 -28.174 0.532 1.00 64.38 152 ASP A C 1
ATOM 1184 O O . ASP A 1 152 ? 43.461 -27.035 0.113 1.00 64.38 152 ASP A O 1
ATOM 1188 N N . ARG A 1 153 ? 42.552 -28.412 1.627 1.00 59.00 153 ARG A N 1
ATOM 1189 C CA . ARG A 1 153 ? 41.764 -27.374 2.360 1.00 59.00 153 ARG A CA 1
ATOM 1190 C C . ARG A 1 153 ? 41.001 -26.386 1.447 1.00 59.00 153 ARG A C 1
ATOM 1192 O O . ARG A 1 153 ? 40.656 -25.284 1.866 1.00 59.00 153 ARG A O 1
ATOM 1199 N N . ARG A 1 154 ? 40.730 -26.776 0.204 1.00 64.19 154 ARG A N 1
ATOM 1200 C CA . ARG A 1 154 ? 40.143 -25.934 -0.830 1.00 64.19 154 ARG A CA 1
ATOM 1201 C C . ARG A 1 154 ? 38.660 -26.210 -0.877 1.00 64.19 154 ARG A C 1
ATOM 1203 O O . ARG A 1 154 ? 38.215 -27.355 -0.967 1.00 64.19 154 ARG A O 1
ATOM 1210 N N . THR A 1 155 ? 37.892 -25.142 -0.791 1.00 68.69 155 THR A N 1
ATOM 1211 C CA . THR A 1 155 ? 36.459 -25.196 -1.041 1.00 68.69 155 THR A CA 1
ATOM 1212 C C . THR A 1 155 ? 36.222 -25.485 -2.530 1.00 68.69 155 THR A C 1
ATOM 1214 O O . THR A 1 155 ? 37.078 -25.173 -3.359 1.00 68.69 155 THR A O 1
ATOM 1217 N N . PRO A 1 156 ? 35.074 -26.059 -2.927 1.00 66.94 156 PRO A N 1
ATOM 1218 C CA . PRO A 1 156 ? 34.744 -26.258 -4.344 1.00 66.94 156 PRO A CA 1
ATOM 1219 C C . PRO A 1 156 ? 34.878 -24.978 -5.195 1.00 66.94 156 PRO A C 1
ATOM 1221 O O . PRO A 1 156 ? 35.213 -25.044 -6.375 1.00 66.94 156 PRO A O 1
ATOM 1224 N N . SER A 1 157 ? 34.685 -23.806 -4.581 1.00 67.88 157 SER A N 1
ATOM 1225 C CA . SER A 1 157 ? 34.926 -22.487 -5.177 1.00 67.88 157 SER A CA 1
ATOM 1226 C C . SER A 1 157 ? 36.389 -22.217 -5.537 1.00 67.88 157 SER A C 1
ATOM 1228 O O . SER A 1 157 ? 36.648 -21.556 -6.541 1.00 67.88 157 SER A O 1
ATOM 1230 N N . ASP A 1 158 ? 37.348 -22.750 -4.781 1.00 71.81 158 ASP A N 1
ATOM 1231 C CA . ASP A 1 158 ? 38.776 -22.558 -5.052 1.00 71.81 158 ASP A CA 1
ATOM 1232 C C . ASP A 1 158 ? 39.227 -23.358 -6.282 1.00 71.81 158 ASP A C 1
ATOM 1234 O O . ASP A 1 158 ? 40.049 -22.883 -7.062 1.00 71.81 158 ASP A O 1
ATOM 1238 N N . PHE A 1 159 ? 38.637 -24.536 -6.515 1.00 67.25 159 PHE A N 1
ATOM 1239 C CA . PHE A 1 159 ? 38.878 -25.314 -7.737 1.00 67.25 159 PHE A CA 1
ATOM 1240 C C . PHE A 1 159 ? 38.360 -24.595 -8.984 1.00 67.25 159 PHE A C 1
ATOM 1242 O O . PHE A 1 159 ? 39.050 -24.552 -10.001 1.00 67.25 159 PHE A O 1
ATOM 1249 N N . ALA A 1 160 ? 37.171 -23.990 -8.901 1.00 70.81 160 ALA A N 1
ATOM 1250 C CA . ALA A 1 160 ? 36.625 -23.195 -9.999 1.00 70.81 160 ALA A CA 1
ATOM 1251 C C . ALA A 1 160 ? 37.497 -21.963 -10.295 1.00 70.81 160 ALA A C 1
ATOM 1253 O O . ALA A 1 160 ? 37.735 -21.644 -11.458 1.00 70.81 160 ALA A O 1
ATOM 1254 N N . ARG A 1 161 ? 38.012 -21.300 -9.253 1.00 74.62 161 ARG A N 1
ATOM 1255 C CA . ARG A 1 161 ? 38.896 -20.139 -9.392 1.00 74.62 161 ARG A CA 1
ATOM 1256 C C . ARG A 1 161 ? 40.220 -20.496 -10.072 1.00 74.62 161 ARG A C 1
ATOM 1258 O O . ARG A 1 161 ? 40.595 -19.831 -11.032 1.00 74.62 161 ARG A O 1
ATOM 1265 N N . LEU A 1 162 ? 40.879 -21.565 -9.631 1.00 77.69 162 LEU A N 1
ATOM 1266 C CA . LEU A 1 162 ? 42.153 -22.011 -10.207 1.00 77.69 162 LEU A CA 1
ATOM 1267 C C . LEU A 1 162 ? 42.011 -22.450 -11.668 1.00 77.69 162 LEU A C 1
ATOM 1269 O O . LEU A 1 162 ? 42.840 -22.091 -12.494 1.00 77.69 162 LEU A O 1
ATOM 1273 N N . ALA A 1 163 ? 40.922 -23.144 -12.014 1.00 81.06 163 ALA A N 1
ATOM 1274 C CA . ALA A 1 163 ? 40.661 -23.537 -13.398 1.00 81.06 163 ALA A CA 1
ATOM 1275 C C . ALA A 1 163 ? 40.504 -22.326 -14.339 1.00 81.06 163 ALA A C 1
ATOM 1277 O O . ALA A 1 163 ? 40.899 -22.384 -15.503 1.00 81.06 163 ALA A O 1
ATOM 1278 N N . ILE A 1 164 ? 39.937 -21.222 -13.841 1.00 82.06 164 ILE A N 1
ATOM 1279 C CA . ILE A 1 164 ? 39.822 -19.966 -14.593 1.00 82.06 164 ILE A CA 1
ATOM 1280 C C . ILE A 1 164 ? 41.191 -19.285 -14.716 1.00 82.06 164 ILE A C 1
ATOM 1282 O O . ILE A 1 164 ? 41.543 -18.838 -15.806 1.00 82.06 164 ILE A O 1
ATOM 1286 N N . GLU A 1 165 ? 41.968 -19.225 -13.633 1.00 82.69 165 GLU A N 1
ATOM 1287 C CA . GLU A 1 165 ? 43.314 -18.631 -13.624 1.00 82.69 165 GLU A CA 1
ATOM 1288 C C . GLU A 1 165 ? 44.270 -19.373 -14.581 1.00 82.69 165 GLU A C 1
ATOM 1290 O O . GLU A 1 165 ? 44.960 -18.734 -15.379 1.00 82.69 165 GLU A O 1
ATOM 1295 N N . ASP A 1 166 ? 44.233 -20.708 -14.603 1.00 89.50 166 ASP A N 1
ATOM 1296 C CA . ASP A 1 166 ? 45.011 -21.530 -15.538 1.00 89.50 166 ASP A CA 1
ATOM 1297 C C . ASP A 1 166 ? 44.584 -21.306 -16.998 1.00 89.50 166 ASP A C 1
ATOM 1299 O O . ASP A 1 166 ? 45.428 -21.202 -17.891 1.00 89.50 166 ASP A O 1
ATOM 1303 N N . ALA A 1 167 ? 43.278 -21.173 -17.257 1.00 83.62 167 ALA A N 1
ATOM 1304 C CA . ALA A 1 167 ? 42.760 -20.900 -18.597 1.00 83.62 167 ALA A CA 1
ATOM 1305 C C . ALA A 1 167 ? 43.147 -19.502 -19.113 1.00 83.62 167 ALA A C 1
ATOM 1307 O O . ALA A 1 167 ? 43.369 -19.335 -20.314 1.00 83.62 167 ALA A O 1
ATOM 1308 N N . ILE A 1 168 ? 43.239 -18.505 -18.225 1.00 86.00 168 ILE A N 1
ATOM 1309 C CA . ILE A 1 168 ? 43.730 -17.160 -18.559 1.00 86.00 168 ILE A CA 1
ATOM 1310 C C . ILE A 1 168 ? 45.218 -17.227 -18.895 1.00 86.00 168 ILE A C 1
ATOM 1312 O O . ILE A 1 168 ? 45.620 -16.784 -19.968 1.00 86.00 168 ILE A O 1
ATOM 1316 N N . LYS A 1 169 ? 46.018 -17.867 -18.038 1.00 86.81 169 LYS A N 1
ATOM 1317 C CA . LYS A 1 169 ? 47.465 -18.014 -18.233 1.00 86.81 169 LYS A CA 1
ATOM 1318 C C . LYS A 1 169 ? 47.819 -18.788 -19.506 1.00 86.81 169 LYS A C 1
ATOM 1320 O O . LYS A 1 169 ? 48.810 -18.480 -20.157 1.00 86.81 169 LYS A O 1
ATOM 1325 N N . ALA A 1 170 ? 46.997 -19.764 -19.892 1.00 86.19 170 ALA A N 1
ATOM 1326 C CA . ALA A 1 170 ? 47.145 -20.492 -21.153 1.00 86.19 170 ALA A CA 1
ATOM 1327 C C . ALA A 1 170 ? 46.796 -19.647 -22.393 1.00 86.19 170 ALA A C 1
ATOM 1329 O O . ALA A 1 170 ? 47.245 -19.961 -23.494 1.00 86.19 170 ALA A O 1
ATOM 1330 N N . LYS A 1 171 ? 45.979 -18.598 -22.229 1.00 84.25 171 LYS A N 1
ATOM 1331 C CA . LYS A 1 171 ? 45.573 -17.686 -23.306 1.00 84.25 171 LYS A CA 1
ATOM 1332 C C . LYS A 1 171 ? 46.478 -16.475 -23.468 1.00 84.25 171 LYS A C 1
ATOM 1334 O O . LYS A 1 171 ? 46.398 -15.836 -24.514 1.00 84.25 171 LYS A O 1
ATOM 1339 N N . GLU A 1 172 ? 47.293 -16.139 -22.473 1.00 82.50 172 GLU A N 1
ATOM 1340 C CA . GLU A 1 172 ? 48.258 -15.053 -22.604 1.00 82.50 172 GLU A CA 1
ATOM 1341 C C . GLU A 1 172 ? 49.322 -15.452 -23.644 1.00 82.50 172 GLU A C 1
ATOM 1343 O O . GLU A 1 172 ? 50.069 -16.411 -23.426 1.00 82.50 172 GLU A O 1
ATOM 1348 N N . PRO A 1 173 ? 49.383 -14.776 -24.810 1.00 72.56 173 PRO A N 1
ATOM 1349 C CA . PRO A 1 173 ? 50.408 -15.067 -25.799 1.00 72.56 173 PRO A CA 1
ATOM 1350 C C . PRO A 1 173 ? 51.764 -14.747 -25.174 1.00 72.56 173 PRO A C 1
ATOM 1352 O O . PRO A 1 173 ? 51.937 -13.679 -24.584 1.00 72.56 173 PRO A O 1
ATOM 1355 N N . LYS A 1 174 ? 52.725 -15.671 -25.294 1.00 68.38 174 LYS A N 1
ATOM 1356 C CA . LYS A 1 174 ? 54.100 -15.459 -24.834 1.00 68.38 174 LYS A CA 1
ATOM 1357 C C . LYS A 1 174 ? 54.649 -14.209 -25.523 1.00 68.38 174 LYS A C 1
ATOM 1359 O O . LYS A 1 174 ? 55.037 -14.259 -26.688 1.00 68.38 174 LYS A O 1
ATOM 1364 N N . GLN A 1 175 ? 54.654 -13.085 -24.811 1.00 59.19 175 GLN A N 1
ATOM 1365 C CA . GLN A 1 175 ? 55.311 -11.856 -25.241 1.00 59.19 175 GLN A CA 1
ATOM 1366 C C . GLN A 1 175 ? 56.819 -12.141 -25.269 1.00 59.19 175 GLN A C 1
ATOM 1368 O O . GLN A 1 175 ? 57.499 -12.036 -24.254 1.00 59.19 175 GLN A O 1
ATOM 1373 N N . GLY A 1 176 ? 57.309 -12.638 -26.404 1.00 61.66 176 GLY A N 1
ATOM 1374 C CA . GLY A 1 176 ? 58.691 -13.090 -26.567 1.00 61.66 176 GLY A CA 1
ATOM 1375 C C . GLY A 1 176 ? 58.991 -13.833 -27.873 1.00 61.66 176 GLY A C 1
ATOM 1376 O O . GLY A 1 176 ? 60.156 -13.934 -28.232 1.00 61.66 176 GLY A O 1
ATOM 1377 N N . GLU A 1 177 ? 57.985 -14.302 -28.620 1.00 56.69 177 GLU A N 1
ATOM 1378 C CA . GLU A 1 177 ? 58.162 -14.844 -29.983 1.00 56.69 177 GLU A CA 1
ATOM 1379 C C . GLU A 1 177 ? 57.633 -13.861 -31.040 1.00 56.69 177 GLU A C 1
ATOM 1381 O O . GLU A 1 177 ? 56.709 -14.145 -31.794 1.00 56.69 177 GLU A O 1
ATOM 1386 N N . ALA A 1 178 ? 58.206 -12.662 -31.079 1.00 57.75 178 ALA A N 1
ATOM 1387 C CA . ALA A 1 178 ? 58.160 -11.806 -32.258 1.00 57.75 178 ALA A CA 1
ATOM 1388 C C . ALA A 1 178 ? 59.554 -11.195 -32.406 1.00 57.75 178 ALA A C 1
ATOM 1390 O O . ALA A 1 178 ? 59.947 -10.333 -31.619 1.00 57.75 178 ALA A O 1
ATOM 1391 N N . ALA A 1 179 ? 60.307 -11.782 -33.336 1.00 55.12 179 ALA A N 1
ATOM 1392 C CA . ALA A 1 179 ? 61.600 -11.315 -33.815 1.00 55.12 179 ALA A CA 1
ATOM 1393 C C . ALA A 1 179 ? 61.485 -9.956 -34.518 1.00 55.12 179 ALA A C 1
ATOM 1395 O O . ALA A 1 179 ? 60.407 -9.687 -35.099 1.00 55.12 179 ALA A O 1
#

pLDDT: mean 78.91, std 18.38, range [38.03, 98.25]

Sequence (179 aa):
MKPRIIRSKDEILAVLLERKEELDISFEQLDDLAGIPAGYSSKLMGPHPAKNPGPTSLGALLGALALGICQITIAVDPAQEASIGHRWVKRKQFGPRPRTTMQCVVVQNEPRQGELRFDGCQEKDRTMSTETFTMRVESEFKRNLKQAAQKDRRTPSDFARLAIEDAIKAKEPKQGEAA

Radius of gyration: 33.25 Å; chains: 1; bounding box: 76×71×51 Å

InterPro domains:
  IPR010985 Ribbon-helix-helix [SSF47598] (130-172)

Foldseek 3Di:
DDDDDDDDQVVVLVVLVVLCVVVVDDQQVLCVLLVHDGCPNCCDNPPDNVDHDDPSNSVSSCVSSVHDDPDDDDDDDVVVCVVCVVVDDDPPPPPDPPPPVPPPPPPPPPPPPDPPPVPDDDDDDPPPPPPDPPDPPDPVNVVVVVVVCVVPVDDPVNVVVVVVVVVVVVPPPPPPPDD

Organism: NCBI:txid1497615